Protein AF-C3V162-F1 (afdb_monomer_lite)

Sequence (42 aa):
VAEHSACAANCLSMGKAGGRCENGVCLCRKTNFKDLWDKRFG

Foldseek 3Di:
DCQQVVLQVVLVVVQFPGWGDDPNDIGTDPHGVVNVCVVVPD

Secondary structure (DSSP, 8-state):
--HHHHHHHHHHHTTBS-EEEETTEEEE-SSBHHHHHHHHH-

InterPro domains:
  IPR001542 Defensin, invertebrate/fungal [PF01097] (3-29)
  IPR017982 Defensin, insect [PR00271] (2-11)
  IPR017982 Defensin, insect [PR00271] (11-19)
  IPR017982 Defensin, insect [PR00271] (19-28)
  IPR036574 Knottin, scorpion toxin-like superfamily [G3DSA:3.30.30.10] (1-31)
  IPR036574 Knottin, scorpion toxin-like superfamily [SSF57095] (3-30)

pLDDT: mean 83.81, std 9.72, range [46.56, 90.81]

Radius of gyration: 11.01 Å; chains: 1; bounding box: 19×19×32 Å

Structure (mmCIF, N/CA/C/O backbone):
data_AF-C3V162-F1
#
_entry.id   AF-C3V162-F1
#
loop_
_atom_site.group_PDB
_atom_site.id
_atom_site.type_symbol
_atom_site.label_atom_id
_atom_site.label_alt_id
_atom_site.label_comp_id
_atom_site.label_asym_id
_atom_site.label_entity_id
_atom_site.label_seq_id
_atom_site.pdbx_PDB_ins_code
_atom_site.Cartn_x
_atom_site.Cartn_y
_atom_site.Cartn_z
_atom_site.occupancy
_atom_site.B_iso_or_equiv
_atom_site.auth_seq_id
_atom_site.auth_comp_id
_atom_site.auth_asym_id
_atom_site.auth_atom_id
_atom_site.pdbx_PDB_model_num
ATOM 1 N N . VAL A 1 1 ? 14.678 0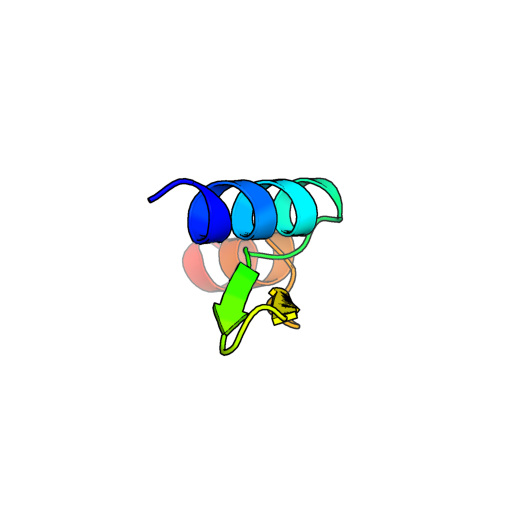.227 -11.664 1.00 46.56 1 VAL A N 1
ATOM 2 C CA . VAL A 1 1 ? 14.567 0.457 -10.198 1.00 46.56 1 VAL A CA 1
ATOM 3 C C . VAL A 1 1 ? 13.410 1.404 -9.809 1.00 46.56 1 VAL A C 1
ATOM 5 O O . VAL A 1 1 ? 13.341 1.829 -8.666 1.00 46.56 1 VAL A O 1
ATOM 8 N N . ALA A 1 2 ? 12.452 1.697 -10.705 1.00 52.28 2 ALA A N 1
ATOM 9 C CA . ALA A 1 2 ? 11.350 2.640 -10.447 1.00 52.28 2 ALA A CA 1
ATOM 10 C C . ALA A 1 2 ? 10.033 1.985 -9.961 1.00 52.28 2 ALA A C 1
ATOM 12 O O . ALA A 1 2 ? 9.219 2.642 -9.315 1.00 52.28 2 ALA A O 1
ATOM 13 N N . GLU A 1 3 ? 9.851 0.682 -10.196 1.00 59.62 3 GLU A N 1
ATOM 14 C CA . GLU A 1 3 ? 8.571 -0.018 -9.979 1.00 59.62 3 GLU A CA 1
ATOM 15 C C . GLU A 1 3 ? 8.148 -0.104 -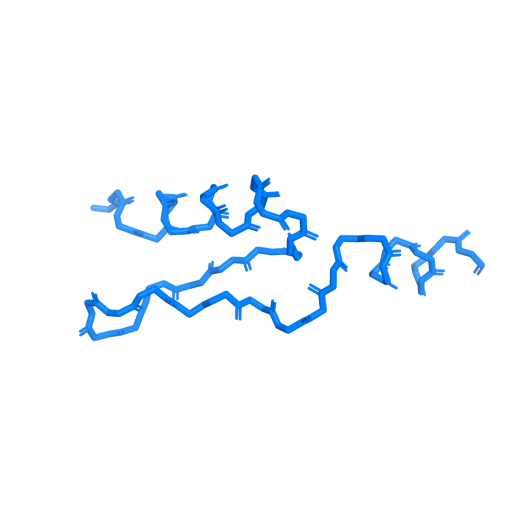8.503 1.00 59.62 3 GLU A C 1
ATOM 17 O O . GLU A 1 3 ? 6.968 0.003 -8.165 1.00 59.62 3 GLU A O 1
ATOM 22 N N . HIS A 1 4 ? 9.112 -0.274 -7.590 1.00 69.31 4 HIS A N 1
ATOM 23 C CA . HIS A 1 4 ? 8.814 -0.348 -6.156 1.00 69.31 4 HIS A CA 1
ATOM 24 C C . HIS A 1 4 ? 8.426 1.019 -5.587 1.00 69.31 4 HIS A C 1
ATOM 26 O O . HIS A 1 4 ? 7.504 1.095 -4.777 1.00 69.31 4 HIS A O 1
ATOM 32 N N . SER A 1 5 ? 9.090 2.090 -6.033 1.00 76.25 5 SER A N 1
ATOM 33 C CA . SER A 1 5 ? 8.849 3.452 -5.549 1.00 76.25 5 SER A CA 1
ATOM 34 C C . SER A 1 5 ? 7.512 4.003 -6.038 1.00 76.25 5 SER A C 1
ATOM 36 O O . SER A 1 5 ? 6.791 4.608 -5.251 1.00 76.25 5 SER A O 1
ATOM 38 N N . ALA A 1 6 ? 7.137 3.741 -7.295 1.00 84.62 6 ALA A N 1
ATOM 39 C CA . ALA A 1 6 ? 5.842 4.153 -7.839 1.00 84.62 6 ALA A CA 1
ATOM 40 C C . ALA A 1 6 ? 4.674 3.426 -7.151 1.00 84.62 6 ALA A C 1
ATOM 42 O O . ALA A 1 6 ? 3.699 4.056 -6.744 1.00 84.62 6 ALA A O 1
ATOM 43 N N . CYS A 1 7 ? 4.802 2.111 -6.942 1.00 87.25 7 CYS A N 1
ATOM 44 C CA . CYS A 1 7 ? 3.819 1.330 -6.195 1.00 87.25 7 CYS A CA 1
ATOM 45 C C . CYS A 1 7 ? 3.686 1.819 -4.744 1.00 87.25 7 CYS A C 1
ATOM 47 O O . CYS A 1 7 ? 2.579 2.055 -4.260 1.00 87.25 7 CYS A O 1
ATOM 49 N N . ALA A 1 8 ? 4.812 2.028 -4.055 1.00 88.44 8 ALA A N 1
ATOM 50 C CA . ALA A 1 8 ? 4.803 2.549 -2.696 1.00 88.44 8 ALA A CA 1
ATOM 51 C C . ALA A 1 8 ? 4.148 3.935 -2.618 1.00 88.44 8 ALA A C 1
ATOM 53 O O . ALA A 1 8 ? 3.297 4.140 -1.755 1.00 88.44 8 ALA A O 1
ATOM 54 N N . ALA A 1 9 ? 4.488 4.850 -3.532 1.00 87.94 9 ALA A N 1
ATOM 55 C CA . ALA A 1 9 ? 3.917 6.193 -3.593 1.00 87.94 9 ALA A CA 1
ATOM 56 C C . ALA A 1 9 ? 2.400 6.171 -3.833 1.00 87.94 9 ALA A C 1
ATOM 58 O O . ALA A 1 9 ? 1.666 6.846 -3.119 1.00 87.94 9 ALA A O 1
ATOM 59 N N . ASN A 1 10 ? 1.916 5.339 -4.759 1.00 88.12 10 ASN A N 1
ATOM 60 C CA . ASN A 1 10 ? 0.484 5.209 -5.025 1.00 88.12 10 ASN A CA 1
ATOM 61 C C . ASN A 1 10 ? -0.280 4.684 -3.794 1.00 88.12 10 ASN A C 1
ATOM 63 O O . ASN A 1 10 ? -1.270 5.270 -3.363 1.00 88.12 10 ASN A O 1
ATOM 67 N N .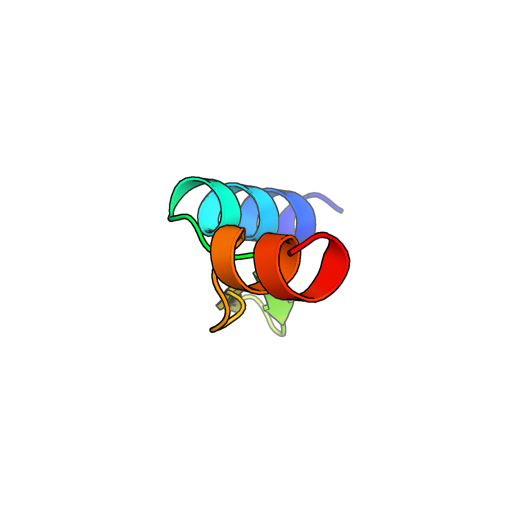 CYS A 1 11 ? 0.230 3.629 -3.151 1.00 90.81 11 CYS A N 1
ATOM 68 C CA . CYS A 1 11 ? -0.367 3.107 -1.922 1.00 90.81 11 CYS A CA 1
ATOM 69 C C . CYS A 1 11 ? -0.371 4.150 -0.787 1.00 90.81 11 CYS A C 1
ATOM 71 O O . CYS A 1 11 ? -1.342 4.227 -0.033 1.00 90.81 11 CYS A O 1
ATOM 73 N N . LEU A 1 12 ? 0.683 4.967 -0.670 1.00 88.38 12 LEU A N 1
ATOM 74 C CA . LEU A 1 12 ? 0.743 6.074 0.292 1.00 88.38 12 LEU A CA 1
ATOM 75 C C . LEU A 1 12 ? -0.316 7.144 -0.008 1.00 88.38 12 LEU A C 1
ATOM 77 O O . LEU A 1 12 ? -1.000 7.582 0.915 1.00 88.38 12 LEU A O 1
ATOM 81 N N . SER A 1 13 ? -0.519 7.515 -1.277 1.00 87.12 13 SER A N 1
ATOM 82 C CA . SER A 1 13 ? -1.587 8.440 -1.692 1.00 87.12 13 SER A CA 1
ATOM 83 C C . SER A 1 13 ? -2.990 7.913 -1.373 1.00 87.12 13 SER A C 1
ATOM 85 O O . SER A 1 13 ? -3.885 8.699 -1.081 1.00 87.12 13 SER A O 1
ATOM 87 N N . MET A 1 14 ? -3.181 6.590 -1.346 1.00 87.56 14 MET A N 1
ATOM 88 C CA . MET A 1 14 ? -4.422 5.947 -0.888 1.00 87.56 14 MET A CA 1
ATOM 89 C C . MET A 1 14 ? -4.563 5.896 0.649 1.00 87.56 14 MET A C 1
ATOM 91 O O . MET A 1 14 ? -5.511 5.304 1.164 1.00 87.56 14 MET A O 1
ATOM 95 N N . GLY A 1 15 ? -3.613 6.457 1.405 1.00 87.44 15 GLY A N 1
ATOM 96 C CA . GLY A 1 15 ? -3.599 6.450 2.872 1.00 87.44 15 GLY A CA 1
ATOM 97 C C . GLY A 1 15 ? -3.063 5.157 3.497 1.00 87.44 15 GLY A C 1
ATOM 98 O O . GLY A 1 15 ? -3.083 5.000 4.724 1.00 87.44 15 GLY A O 1
ATOM 99 N N . LYS A 1 16 ? -2.560 4.218 2.686 1.00 90.50 16 LYS A N 1
ATOM 100 C CA . LYS A 1 16 ? -1.904 3.007 3.193 1.00 90.50 16 LYS A CA 1
ATOM 101 C C . LYS A 1 16 ? -0.518 3.334 3.718 1.00 90.50 16 LYS A C 1
ATOM 103 O O . LYS A 1 16 ? 0.105 4.310 3.330 1.00 90.50 16 LYS A O 1
ATOM 108 N N . ALA A 1 17 ? 0.002 2.474 4.582 1.00 87.56 17 ALA A N 1
ATOM 109 C CA . ALA A 1 17 ? 1.341 2.617 5.146 1.00 87.56 17 ALA A CA 1
ATOM 110 C C . ALA A 1 17 ? 2.495 2.445 4.130 1.00 87.56 17 ALA A C 1
ATOM 112 O O . ALA A 1 17 ? 3.661 2.534 4.508 1.00 87.56 17 ALA A O 1
ATOM 113 N N . GLY A 1 18 ? 2.193 2.116 2.874 1.00 88.75 18 GLY A N 1
ATOM 114 C CA . GLY A 1 18 ? 3.168 1.844 1.820 1.00 88.75 18 GLY A CA 1
ATOM 115 C C . GLY A 1 18 ? 2.742 0.682 0.930 1.00 88.75 18 GLY A C 1
ATOM 116 O O . GLY A 1 18 ? 1.670 0.099 1.108 1.00 88.75 18 GLY A O 1
ATOM 117 N N . GLY A 1 19 ? 3.606 0.322 -0.013 1.00 88.25 19 GLY A N 1
ATOM 118 C CA . GLY A 1 19 ? 3.388 -0.786 -0.937 1.00 88.25 19 GLY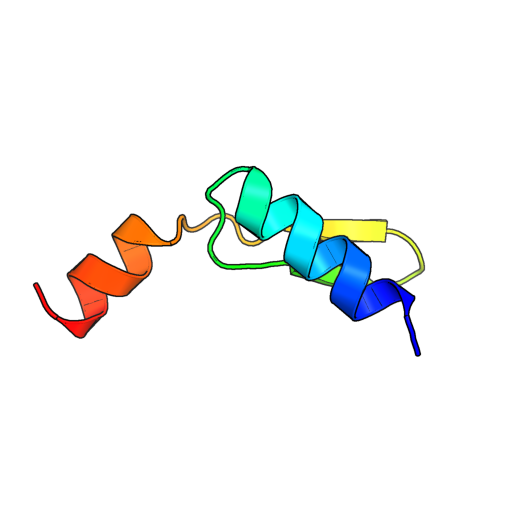 A CA 1
ATOM 119 C C . GLY A 1 19 ? 4.698 -1.380 -1.435 1.00 88.25 19 GLY A C 1
ATOM 120 O O . GLY A 1 19 ? 5.758 -0.769 -1.303 1.00 88.25 19 GLY A O 1
ATOM 121 N N . ARG A 1 20 ? 4.629 -2.594 -1.977 1.00 87.12 20 ARG A N 1
ATOM 122 C CA . ARG A 1 20 ? 5.759 -3.287 -2.598 1.00 87.12 20 ARG A CA 1
ATOM 123 C C . ARG A 1 20 ? 5.305 -3.911 -3.909 1.00 87.12 20 ARG A C 1
ATOM 125 O O . ARG A 1 20 ? 4.259 -4.542 -3.957 1.00 87.12 20 ARG A O 1
ATOM 132 N N . CYS A 1 21 ? 6.115 -3.769 -4.950 1.00 86.38 21 CYS A N 1
ATOM 133 C CA . CYS A 1 21 ? 5.931 -4.531 -6.179 1.00 86.38 21 CYS A CA 1
ATOM 134 C C . CYS A 1 21 ? 6.457 -5.968 -6.002 1.00 86.38 21 CYS A C 1
ATOM 136 O O . CYS A 1 21 ? 7.595 -6.153 -5.564 1.00 86.38 21 CYS A O 1
ATOM 138 N N . GLU A 1 22 ? 5.643 -6.969 -6.324 1.00 87.31 22 GLU A N 1
ATOM 139 C CA . GLU A 1 22 ? 6.011 -8.386 -6.344 1.00 87.31 22 GLU A CA 1
ATOM 140 C C . GLU A 1 22 ? 5.505 -9.009 -7.651 1.00 87.31 22 GLU A C 1
ATOM 142 O O . GLU A 1 22 ? 4.323 -8.899 -7.964 1.00 87.31 22 GLU A O 1
ATOM 147 N N . ASN A 1 23 ? 6.398 -9.613 -8.447 1.00 84.69 23 ASN A N 1
ATOM 148 C CA . ASN A 1 23 ? 6.068 -10.209 -9.754 1.00 84.69 23 ASN A CA 1
ATOM 149 C C . ASN A 1 23 ? 5.266 -9.283 -10.700 1.00 84.69 23 ASN A C 1
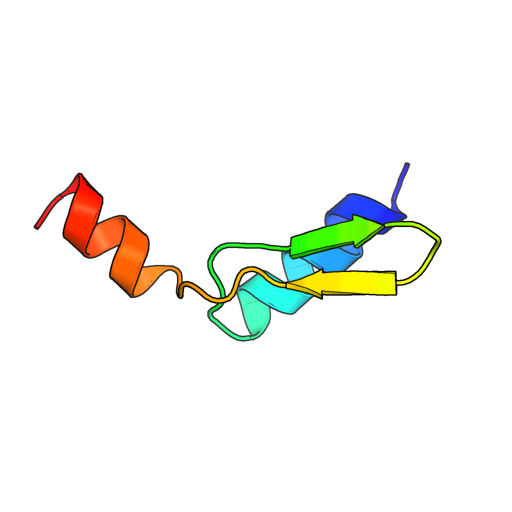ATOM 151 O O . ASN A 1 23 ? 4.394 -9.739 -11.432 1.00 84.69 23 ASN A O 1
ATOM 155 N N . GLY A 1 24 ? 5.541 -7.972 -10.678 1.00 82.81 24 GLY A N 1
ATOM 156 C CA . GLY A 1 24 ? 4.833 -6.978 -11.500 1.00 82.81 24 GLY A CA 1
ATOM 157 C C . GLY A 1 24 ? 3.479 -6.525 -10.938 1.00 82.81 24 GLY A C 1
ATOM 158 O O . GLY A 1 24 ? 2.829 -5.672 -11.534 1.00 82.81 24 GLY A O 1
ATOM 159 N N . VAL A 1 25 ? 3.062 -7.046 -9.781 1.00 84.44 25 VAL A N 1
ATOM 160 C CA . VAL A 1 25 ? 1.832 -6.650 -9.086 1.00 84.44 25 VAL A CA 1
ATOM 161 C C . VAL A 1 25 ? 2.168 -5.732 -7.915 1.00 84.44 25 VAL A C 1
ATOM 163 O O . VAL A 1 25 ? 3.032 -6.028 -7.089 1.00 84.44 25 VAL A O 1
ATOM 166 N N . CYS A 1 26 ? 1.461 -4.607 -7.815 1.00 86.94 26 CYS A N 1
ATOM 167 C CA . CYS A 1 26 ? 1.599 -3.689 -6.692 1.00 86.94 26 CYS A CA 1
ATOM 168 C C . CYS A 1 26 ? 0.785 -4.174 -5.484 1.00 86.94 26 CYS A C 1
ATOM 170 O O . CYS A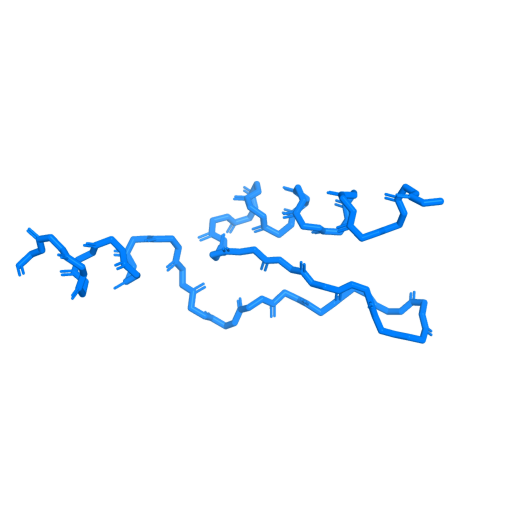 1 26 ? -0.445 -4.177 -5.506 1.00 86.94 26 CYS A O 1
ATOM 172 N N . LEU A 1 27 ? 1.475 -4.563 -4.413 1.00 88.19 27 LEU A N 1
ATOM 173 C CA . LEU A 1 27 ? 0.875 -5.005 -3.159 1.00 88.19 27 LEU A CA 1
ATOM 174 C C . LEU A 1 27 ? 0.945 -3.881 -2.121 1.00 88.19 27 LEU A C 1
ATOM 176 O O . LEU A 1 27 ? 1.998 -3.618 -1.533 1.00 88.19 27 LEU A O 1
ATOM 180 N N . CYS A 1 28 ? -0.184 -3.219 -1.870 1.00 90.38 28 CYS A N 1
ATOM 181 C CA . CYS A 1 28 ? -0.296 -2.244 -0.786 1.00 90.38 28 CYS A CA 1
ATOM 182 C C . CYS A 1 28 ? -0.369 -2.931 0.584 1.00 90.38 28 CYS A C 1
ATOM 184 O O . CYS A 1 28 ? -0.980 -3.990 0.749 1.00 90.38 28 CYS A O 1
ATOM 186 N N . ARG A 1 29 ? 0.201 -2.292 1.612 1.00 87.25 29 ARG A N 1
ATOM 187 C CA . ARG A 1 29 ? 0.017 -2.724 3.002 1.00 87.25 29 ARG A CA 1
ATOM 188 C C . ARG A 1 29 ? -1.448 -2.565 3.406 1.00 87.25 29 ARG A C 1
ATOM 190 O O . ARG A 1 29 ? -2.091 -1.575 3.071 1.00 87.25 29 ARG A O 1
ATOM 197 N N . LYS A 1 30 ? -1.972 -3.536 4.161 1.00 85.50 30 LYS A N 1
ATOM 198 C CA . LYS A 1 30 ? -3.349 -3.479 4.685 1.00 85.50 30 LYS A CA 1
ATOM 199 C C . LYS A 1 30 ? -3.518 -2.368 5.725 1.00 85.50 30 LYS A C 1
ATOM 201 O O . LYS A 1 30 ? -4.557 -1.712 5.741 1.00 85.50 30 LYS A O 1
ATOM 206 N N . THR A 1 31 ? -2.489 -2.155 6.544 1.00 86.69 31 THR A N 1
ATOM 207 C CA . THR A 1 31 ? -2.443 -1.119 7.578 1.00 86.69 31 THR A CA 1
ATOM 208 C C . THR A 1 31 ? -2.361 0.275 6.969 1.00 86.69 31 THR A C 1
ATOM 210 O O . THR A 1 31 ? -1.658 0.495 5.976 1.00 86.69 31 THR A O 1
ATOM 213 N N . ASN A 1 32 ? -3.073 1.227 7.570 1.00 88.81 32 ASN A N 1
ATOM 214 C CA . ASN A 1 32 ? -2.983 2.621 7.164 1.00 88.81 32 ASN A CA 1
ATOM 215 C C . ASN A 1 32 ? -1.811 3.300 7.873 1.00 88.81 32 ASN A C 1
ATOM 217 O O . ASN A 1 32 ? -1.302 2.816 8.888 1.00 88.81 32 ASN A O 1
ATOM 221 N N . PHE A 1 33 ? -1.377 4.437 7.331 1.00 85.50 33 PHE A N 1
ATOM 222 C CA . PHE A 1 33 ? -0.320 5.228 7.959 1.00 85.50 33 PHE A CA 1
ATOM 223 C C . PHE A 1 33 ? -0.702 5.642 9.388 1.00 85.50 33 PHE A C 1
ATOM 225 O O . PHE A 1 33 ? 0.116 5.540 10.298 1.00 85.50 33 PHE A O 1
ATOM 232 N N . LYS A 1 34 ? -1.974 6.010 9.599 1.00 86.19 34 LYS A N 1
ATOM 233 C CA . LYS A 1 34 ? -2.507 6.391 10.912 1.00 86.19 34 LYS A CA 1
ATOM 234 C C . LYS A 1 34 ? -2.402 5.260 11.939 1.00 86.19 34 LYS A C 1
ATOM 236 O O . LYS A 1 34 ? -1.933 5.519 13.035 1.00 86.19 34 LYS A O 1
ATOM 241 N N . ASP A 1 35 ? -2.740 4.021 11.570 1.00 87.88 35 ASP A N 1
ATOM 242 C CA . ASP A 1 35 ? -2.621 2.857 12.464 1.00 87.88 35 ASP A CA 1
ATOM 243 C C . ASP A 1 35 ? -1.173 2.612 12.914 1.00 87.88 35 ASP A C 1
ATOM 245 O O . ASP A 1 35 ? -0.914 2.274 14.067 1.00 87.88 35 ASP A O 1
ATOM 249 N N . LEU A 1 36 ? -0.205 2.774 12.004 1.00 86.75 36 LEU A N 1
ATOM 250 C CA . LEU A 1 36 ? 1.209 2.635 12.357 1.00 86.75 36 LEU A CA 1
ATOM 251 C C . LEU A 1 36 ? 1.705 3.791 13.220 1.00 86.75 36 LEU A C 1
ATOM 253 O O . LEU A 1 36 ? 2.519 3.564 14.112 1.00 86.75 36 LEU A O 1
ATOM 257 N N . TRP A 1 37 ? 1.245 5.009 12.937 1.00 87.12 37 TRP A N 1
ATOM 258 C CA . TRP A 1 37 ? 1.615 6.197 13.695 1.00 87.12 37 TRP A CA 1
ATOM 259 C C . TRP A 1 37 ? 1.113 6.111 15.135 1.00 87.12 37 TRP A C 1
ATOM 261 O O . TRP A 1 37 ? 1.897 6.287 16.062 1.00 87.12 37 TRP A O 1
ATOM 271 N N . ASP A 1 38 ? -0.157 5.756 15.312 1.00 89.44 38 ASP A N 1
ATOM 272 C CA . ASP A 1 38 ? -0.796 5.563 16.615 1.00 89.44 38 ASP A CA 1
ATOM 273 C C . ASP A 1 38 ? -0.110 4.436 17.400 1.00 89.44 38 ASP A C 1
ATOM 275 O O . ASP A 1 38 ? 0.261 4.600 18.548 1.00 89.44 38 ASP A O 1
ATOM 279 N N . LYS A 1 39 ? 0.243 3.324 16.745 1.00 89.06 39 LYS A N 1
ATOM 280 C CA . LYS A 1 39 ? 0.986 2.238 17.405 1.00 89.06 39 LYS A CA 1
ATOM 281 C C . LYS A 1 39 ? 2.421 2.610 17.813 1.00 89.06 39 LYS A C 1
ATOM 283 O O . LYS A 1 39 ? 3.016 1.933 18.649 1.00 89.06 39 LYS A O 1
ATOM 288 N N . ARG A 1 40 ? 3.029 3.602 17.156 1.00 83.81 40 ARG A N 1
ATOM 289 C CA . ARG A 1 40 ? 4.422 4.024 17.389 1.00 83.81 40 ARG A CA 1
ATOM 290 C C . ARG A 1 40 ? 4.515 5.163 18.406 1.00 83.81 40 ARG A C 1
ATOM 292 O O . ARG A 1 40 ? 5.520 5.234 19.108 1.00 83.81 40 ARG A O 1
ATOM 299 N N . PHE A 1 41 ? 3.524 6.052 18.422 1.00 89.69 41 PHE A N 1
ATOM 300 C CA . PHE A 1 41 ? 3.563 7.334 19.130 1.00 89.69 41 PHE A CA 1
ATOM 301 C C . PHE A 1 41 ? 2.293 7.659 19.934 1.00 89.69 41 PHE A C 1
ATOM 303 O O . PHE A 1 41 ? 2.283 8.690 20.604 1.00 89.69 41 PHE A O 1
ATOM 310 N N . GLY A 1 42 ? 1.234 6.856 19.813 1.00 71.12 42 GLY A N 1
ATOM 311 C CA . GLY A 1 42 ? 0.000 6.958 20.597 1.00 71.12 42 GLY A CA 1
ATOM 312 C C . GLY A 1 42 ? 0.085 6.225 21.926 1.00 71.12 42 GLY A C 1
ATOM 313 O O . GLY A 1 42 ? 0.915 5.293 22.049 1.00 71.12 42 GLY A O 1
#

Organism: Bombus terrestris (NCBI:txid30195)